Protein AF-A0A5N6CPG6-F1 (afdb_monomer)

Radius of gyration: 17.19 Å; Cα contacts (8 Å, |Δi|>4): 194; chains: 1; bounding box: 38×40×40 Å

Sequence (135 aa):
MRAQGMSPEALKAEVERRYRDKVYRAPAKAGLSYMIAPVMRTIGPPDLQVRTMSMPHFMFYAPGLTNADLGARPDLAEPASLMSPFIDRQGNDEQSYMIQMVGAAEKAAILAEEKPLLDDLCAYRDVLCASQVAH

Solvent-accessible surface area (backbone atoms only — not comparable to full-atom values): 7852 Å² total; per-residue (Å²): 97,63,94,73,73,44,51,74,67,59,46,51,53,50,54,53,48,32,46,76,73,59,76,40,74,58,75,94,58,83,52,76,49,72,48,67,52,64,64,47,76,47,69,42,78,94,80,61,49,80,41,53,34,69,70,34,26,40,32,34,62,31,58,69,59,49,30,74,82,71,69,39,72,72,38,87,91,40,68,77,48,43,61,50,65,35,54,47,69,59,87,49,55,58,46,14,26,36,37,34,48,57,52,73,68,58,50,51,48,44,46,62,75,42,39,66,59,48,52,53,38,31,72,73,36,68,82,61,28,56,89,76,47,71,133

Nearest PDB structures (foldseek):
  6z88-assembly1_F  TM=2.133E-01  e=5.033E+00  Homo sapiens
  7alc-assembly1_D-2  TM=2.556E-01  e=8.803E+00  Homo sapiens
  2cg8-assembly1_D-2  TM=2.119E-01  e=6.867E+00  Streptococcus pneumoniae

Structure (mmCIF, N/CA/C/O backbone):
data_AF-A0A5N6CPG6-F1
#
_entry.id   AF-A0A5N6CPG6-F1
#
loop_
_atom_site.group_PDB
_atom_site.id
_atom_site.type_symbol
_atom_site.label_atom_id
_atom_site.label_alt_id
_atom_site.label_comp_id
_atom_site.label_asym_id
_atom_site.label_entity_id
_atom_site.label_seq_id
_atom_site.pdbx_PDB_ins_code
_atom_site.Cartn_x
_atom_site.Cartn_y
_atom_site.Cartn_z
_atom_site.occupancy
_atom_site.B_iso_or_equiv
_atom_site.auth_seq_id
_atom_site.auth_comp_id
_atom_site.auth_asym_id
_atom_site.auth_atom_id
_atom_site.pdbx_PDB_model_num
ATOM 1 N N . MET A 1 1 ? -10.895 -13.229 15.498 1.00 86.06 1 MET A N 1
ATOM 2 C CA . MET A 1 1 ? -12.244 -12.880 15.000 1.00 86.06 1 MET A CA 1
ATOM 3 C C . MET A 1 1 ? -12.632 -13.702 13.771 1.00 86.06 1 MET A C 1
ATOM 5 O O . MET A 1 1 ? -13.474 -14.574 13.919 1.00 86.06 1 MET A O 1
ATOM 9 N N . ARG A 1 2 ? -11.984 -13.563 12.600 1.00 93.31 2 ARG A N 1
ATOM 10 C CA . ARG A 1 2 ? -12.262 -14.445 11.435 1.00 93.31 2 ARG A CA 1
ATOM 11 C C . ARG A 1 2 ? -11.989 -15.926 11.705 1.00 93.31 2 ARG A C 1
ATOM 13 O O . ARG A 1 2 ? -12.852 -16.751 11.442 1.00 93.31 2 ARG A O 1
ATOM 20 N N . ALA A 1 3 ? -10.843 -16.240 12.314 1.00 94.44 3 ALA A N 1
ATOM 21 C CA . ALA A 1 3 ? -10.500 -17.601 12.747 1.00 94.44 3 ALA A CA 1
ATOM 22 C C . ALA A 1 3 ? -11.426 -18.160 13.851 1.00 94.44 3 ALA A C 1
ATOM 24 O O . ALA A 1 3 ? -11.399 -19.347 14.130 1.00 94.44 3 ALA A O 1
ATOM 25 N N . GLN A 1 4 ? -12.249 -17.307 14.473 1.00 93.94 4 GLN A N 1
ATOM 26 C CA . GLN A 1 4 ? -13.235 -17.687 15.493 1.00 93.94 4 GLN A CA 1
ATOM 27 C C . GLN A 1 4 ? -14.650 -17.822 14.897 1.00 93.94 4 GLN A C 1
ATOM 29 O O . GLN A 1 4 ? -15.623 -17.859 15.638 1.00 93.94 4 GLN A O 1
ATOM 34 N N . GLY A 1 5 ? -14.784 -17.846 13.564 1.00 95.88 5 GLY A N 1
ATOM 35 C CA . GLY A 1 5 ? -16.062 -18.058 12.875 1.00 95.88 5 GLY A CA 1
ATOM 36 C C . GLY A 1 5 ? -16.848 -16.789 12.527 1.00 95.88 5 GLY A C 1
ATOM 37 O O . GLY A 1 5 ? -17.919 -16.885 11.939 1.00 95.88 5 GLY A O 1
ATOM 38 N N . MET A 1 6 ? -16.331 -15.595 12.830 1.00 97.56 6 MET A N 1
ATOM 39 C CA . MET A 1 6 ? -16.998 -14.341 12.461 1.00 97.56 6 MET A CA 1
ATOM 40 C C . MET A 1 6 ? -16.988 -14.133 10.936 1.00 97.56 6 MET A C 1
ATOM 42 O O . MET A 1 6 ? -15.941 -14.313 10.298 1.00 97.56 6 MET A O 1
ATOM 46 N N . SER A 1 7 ? -18.128 -13.726 10.360 1.00 97.31 7 SER A N 1
ATOM 47 C CA . SER A 1 7 ? -18.231 -13.392 8.929 1.00 97.31 7 SER A CA 1
ATOM 48 C C . SER A 1 7 ? -17.419 -12.128 8.584 1.00 97.31 7 SER A C 1
ATOM 50 O O . SER A 1 7 ? -17.081 -11.355 9.488 1.00 97.31 7 SER A O 1
ATOM 52 N N . PRO A 1 8 ? -17.075 -11.888 7.302 1.00 94.00 8 PRO A N 1
ATOM 53 C CA . PRO A 1 8 ? -16.423 -10.645 6.881 1.00 94.00 8 PRO A CA 1
ATOM 54 C C . PRO A 1 8 ? -17.192 -9.381 7.291 1.00 94.00 8 PRO A C 1
ATOM 56 O O . PRO A 1 8 ? -16.595 -8.427 7.786 1.00 94.00 8 PRO A O 1
ATOM 59 N N . GLU A 1 9 ? -18.511 -9.382 7.119 1.00 95.12 9 GLU A N 1
ATOM 60 C CA . GLU A 1 9 ? -19.386 -8.232 7.367 1.00 95.12 9 GLU A CA 1
ATOM 61 C C . GLU A 1 9 ? -19.462 -7.938 8.864 1.00 95.12 9 GLU A C 1
ATOM 63 O O . GLU A 1 9 ? -19.288 -6.794 9.284 1.00 95.12 9 GLU A O 1
ATOM 68 N N . ALA A 1 10 ? -19.643 -8.987 9.673 1.00 96.81 10 ALA A N 1
ATOM 69 C CA . ALA A 1 10 ? -19.642 -8.883 11.126 1.00 96.81 10 ALA A CA 1
ATOM 70 C C . ALA A 1 10 ? -18.276 -8.419 11.654 1.00 96.81 10 ALA A C 1
ATOM 72 O O . ALA A 1 10 ? -18.221 -7.570 12.542 1.00 96.81 10 ALA A O 1
ATOM 73 N N . LEU A 1 11 ? -17.174 -8.913 11.073 1.00 95.81 11 LEU A N 1
ATOM 74 C CA . LEU A 1 11 ? -15.831 -8.449 11.416 1.00 95.81 11 LEU A CA 1
ATOM 75 C C . LEU A 1 11 ? -15.668 -6.961 11.111 1.00 95.81 11 LEU A C 1
ATOM 77 O O . LEU A 1 11 ? -15.210 -6.221 11.979 1.00 95.81 11 LEU A O 1
ATOM 81 N N . LYS A 1 12 ? -16.028 -6.523 9.901 1.00 93.94 12 LYS A N 1
ATOM 82 C CA . LYS A 1 12 ? -15.935 -5.112 9.514 1.00 93.94 12 LYS A CA 1
ATOM 83 C C . LYS A 1 12 ? -16.737 -4.246 10.482 1.00 93.94 12 LYS A C 1
ATOM 85 O O . LYS A 1 12 ? -16.194 -3.294 11.031 1.00 93.94 12 LYS A O 1
ATOM 90 N N . ALA A 1 13 ? -17.991 -4.609 10.750 1.00 95.38 13 ALA A N 1
ATOM 91 C CA . ALA A 1 13 ? -18.847 -3.877 11.679 1.00 95.38 13 ALA A CA 1
ATOM 92 C C . ALA A 1 13 ? -18.244 -3.788 13.092 1.00 95.38 13 ALA A C 1
ATOM 94 O O . ALA A 1 13 ? -18.293 -2.723 13.710 1.00 95.38 13 ALA A O 1
ATOM 95 N N . GLU A 1 14 ? -17.642 -4.872 13.587 1.00 96.50 14 GLU A N 1
ATOM 96 C CA . GLU A 1 14 ? -17.001 -4.905 14.904 1.00 96.50 14 GLU A CA 1
ATOM 97 C C . GLU A 1 14 ? -15.719 -4.063 14.957 1.00 96.50 14 GLU A C 1
ATOM 99 O O . GLU A 1 14 ? -15.508 -3.338 15.930 1.00 96.50 14 GLU A O 1
ATOM 104 N N . VAL A 1 15 ? -14.876 -4.105 13.920 1.00 95.25 15 VAL A N 1
ATOM 105 C CA . VAL A 1 15 ? -13.682 -3.246 13.829 1.00 95.25 15 VAL A CA 1
ATOM 106 C C . VAL A 1 15 ? -14.092 -1.773 13.823 1.00 95.25 15 VAL A C 1
ATOM 108 O O . VAL A 1 15 ? -13.585 -0.998 14.632 1.00 95.25 15 VAL A O 1
ATOM 111 N N . GLU A 1 16 ? -15.063 -1.400 12.989 1.00 95.25 16 GLU A N 1
ATOM 112 C CA . GLU A 1 16 ? -15.593 -0.033 12.919 1.00 95.25 16 GLU A CA 1
ATOM 113 C C . GLU A 1 16 ? -16.189 0.424 14.257 1.00 95.25 16 GLU A C 1
ATOM 115 O O . GLU A 1 16 ? -15.950 1.546 14.708 1.00 95.25 16 GLU A O 1
ATOM 120 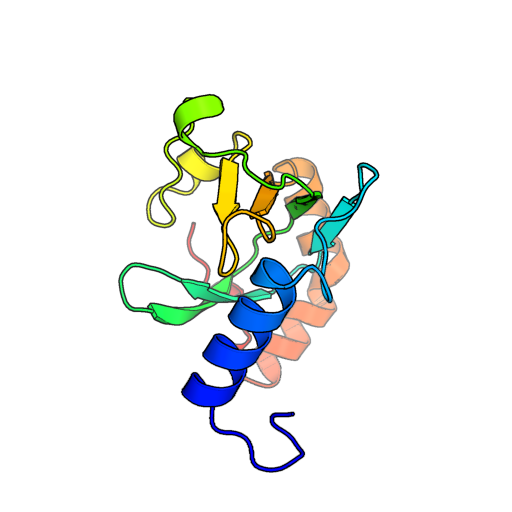N N . ARG A 1 17 ? -16.940 -0.454 14.936 1.00 96.56 17 ARG A N 1
ATOM 121 C CA . ARG A 1 17 ? -17.488 -0.172 16.267 1.00 96.56 17 ARG A CA 1
ATOM 122 C C . ARG A 1 17 ? -16.378 0.102 17.280 1.00 96.56 17 ARG A C 1
ATOM 124 O O . ARG A 1 17 ? -16.469 1.077 18.015 1.00 96.56 17 ARG A O 1
ATOM 131 N N . ARG A 1 18 ? -15.304 -0.691 17.291 1.00 97.44 18 ARG A N 1
ATOM 132 C CA . ARG A 1 18 ? -14.179 -0.495 18.223 1.00 97.44 18 ARG A CA 1
ATOM 133 C C . ARG A 1 18 ? -13.431 0.820 18.007 1.00 97.44 18 ARG A C 1
ATOM 135 O O . ARG A 1 18 ? -12.945 1.373 18.991 1.00 97.44 18 ARG A O 1
ATOM 142 N N . TYR A 1 19 ? -13.353 1.329 16.776 1.00 95.81 19 TYR A N 1
ATOM 143 C CA . TYR A 1 19 ? -12.812 2.669 16.502 1.00 95.81 19 TYR A CA 1
ATOM 144 C C . TYR A 1 19 ? -13.757 3.783 16.975 1.00 95.81 19 TYR A C 1
ATOM 146 O O . TYR A 1 19 ? -13.315 4.723 17.640 1.00 95.81 19 TYR A O 1
ATOM 154 N N . ARG A 1 20 ? -15.071 3.653 16.731 1.00 95.06 20 ARG A N 1
ATOM 155 C CA . ARG A 1 20 ? -16.071 4.605 17.257 1.00 95.06 20 ARG A CA 1
ATOM 156 C C . ARG A 1 20 ? -16.063 4.669 18.783 1.00 95.06 20 ARG A C 1
ATOM 158 O O . ARG A 1 20 ? -16.024 5.759 19.344 1.00 95.06 20 ARG A O 1
ATOM 165 N N . ASP A 1 21 ? -16.004 3.512 19.434 1.00 97.25 21 ASP A N 1
ATOM 166 C CA . ASP A 1 21 ? -16.005 3.381 20.895 1.00 97.25 21 ASP A CA 1
ATOM 167 C C . ASP A 1 21 ? -14.625 3.676 21.519 1.00 97.25 21 ASP A C 1
ATOM 169 O O . ASP A 1 21 ? -14.443 3.555 22.730 1.00 97.25 21 ASP A O 1
ATOM 173 N N . LYS A 1 22 ? -13.625 4.042 20.702 1.00 95.69 22 LYS A N 1
ATOM 174 C CA . LYS A 1 22 ? -12.243 4.355 21.113 1.00 95.69 22 LYS A CA 1
ATOM 175 C C . LYS A 1 22 ? -11.531 3.235 21.878 1.00 95.69 22 LYS A C 1
ATOM 177 O O . LYS A 1 22 ? -10.562 3.500 22.601 1.00 95.69 22 LYS A O 1
ATOM 182 N N . VAL A 1 23 ? -11.973 1.993 21.666 1.00 97.50 23 VAL A N 1
ATOM 183 C CA . VAL A 1 23 ? -11.248 0.765 22.027 1.00 97.50 23 VAL A CA 1
ATOM 184 C C . VAL A 1 23 ? -10.022 0.620 21.126 1.00 97.50 23 VAL A C 1
ATOM 186 O O . VAL A 1 23 ? -8.924 0.355 21.609 1.00 97.50 23 VAL A O 1
ATOM 189 N N . TYR A 1 24 ? -10.202 0.849 19.825 1.00 96.12 24 TYR A N 1
ATOM 190 C CA . TYR A 1 24 ? -9.119 1.114 18.882 1.00 96.12 24 TYR A CA 1
ATOM 191 C C . TYR A 1 24 ? -9.017 2.614 18.649 1.00 96.12 24 TYR A C 1
ATOM 193 O O . TYR A 1 24 ? -10.013 3.334 18.710 1.00 96.12 24 TYR A O 1
ATOM 201 N N . ARG A 1 25 ? -7.797 3.096 18.433 1.00 94.81 25 ARG A N 1
ATOM 202 C CA . ARG A 1 25 ? -7.516 4.515 18.227 1.00 94.81 25 ARG A CA 1
ATOM 203 C C . ARG A 1 25 ? -6.496 4.659 17.119 1.00 94.81 25 ARG A C 1
ATOM 205 O O . ARG A 1 25 ? -5.615 3.808 16.981 1.00 94.81 25 ARG A O 1
ATOM 212 N N . ALA A 1 26 ? -6.605 5.751 16.375 1.00 93.25 26 ALA A N 1
ATOM 213 C CA . ALA A 1 26 ? -5.533 6.179 15.496 1.00 93.25 26 ALA A CA 1
ATOM 214 C C . ALA A 1 26 ? -4.213 6.314 16.291 1.00 93.25 26 ALA A C 1
ATOM 216 O O . ALA A 1 26 ? -4.245 6.699 17.469 1.00 93.25 26 ALA A O 1
ATOM 217 N N . PRO A 1 27 ? -3.054 6.004 15.684 1.00 90.56 27 PRO A N 1
ATOM 218 C CA . PRO A 1 27 ? -1.761 6.234 16.315 1.00 90.56 27 PRO A CA 1
ATOM 219 C C . PRO A 1 27 ? -1.612 7.693 16.766 1.00 90.56 27 PRO A C 1
ATOM 221 O O . PRO A 1 27 ? -1.838 8.618 15.995 1.00 90.56 27 PRO A O 1
ATOM 224 N N . ALA A 1 28 ? -1.197 7.907 18.018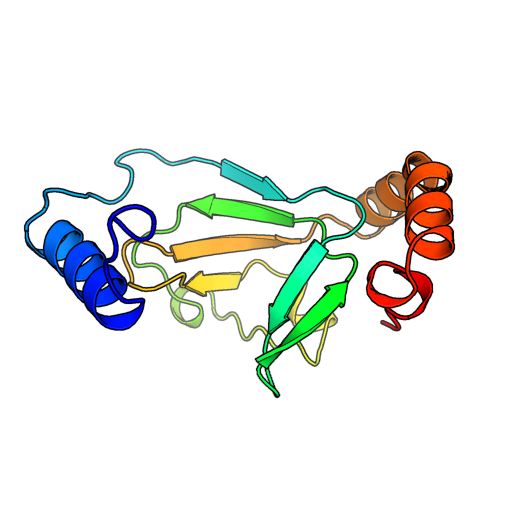 1.00 91.50 28 ALA A N 1
ATOM 225 C CA . ALA A 1 28 ? -0.991 9.255 18.565 1.00 91.50 28 ALA A CA 1
ATOM 226 C C . ALA A 1 28 ? 0.304 9.924 18.068 1.00 91.50 28 ALA A C 1
ATOM 228 O O . ALA A 1 28 ? 0.538 11.104 18.320 1.00 91.50 28 ALA A O 1
ATOM 229 N N . LYS A 1 29 ? 1.179 9.156 17.417 1.00 93.06 29 LYS A N 1
ATOM 230 C CA . LYS A 1 29 ? 2.447 9.617 16.859 1.00 93.06 29 LYS A CA 1
ATOM 231 C C . LYS A 1 29 ? 2.473 9.307 15.373 1.00 93.06 29 LYS A C 1
ATOM 233 O O . LYS A 1 29 ? 1.888 8.316 14.938 1.00 93.06 29 LYS A O 1
ATOM 238 N N . ALA A 1 30 ? 3.222 10.121 14.637 1.00 93.12 30 ALA A N 1
ATOM 239 C CA . ALA A 1 30 ? 3.614 9.777 13.283 1.00 93.12 30 ALA A CA 1
ATOM 240 C C . ALA A 1 30 ? 4.339 8.423 13.269 1.00 93.12 30 ALA A C 1
ATOM 242 O O . ALA A 1 30 ? 5.012 8.040 14.232 1.00 93.12 30 ALA A O 1
ATOM 243 N N . GLY A 1 31 ? 4.208 7.713 12.159 1.00 95.31 31 GLY A N 1
ATOM 244 C CA . GLY A 1 31 ? 4.886 6.448 11.939 1.00 95.31 31 GLY A CA 1
ATOM 245 C C . GLY A 1 31 ? 4.873 6.077 10.466 1.00 95.31 31 GLY A C 1
ATOM 246 O O . GLY A 1 31 ? 4.156 6.680 9.666 1.00 95.31 31 GLY A O 1
ATOM 247 N N . LEU A 1 32 ? 5.678 5.074 10.142 1.00 95.88 32 LEU A N 1
ATOM 248 C CA . LEU A 1 32 ? 5.911 4.601 8.790 1.00 95.88 32 LEU A CA 1
ATOM 249 C C . LEU A 1 32 ? 5.743 3.083 8.760 1.00 95.88 32 LEU A C 1
ATOM 251 O O . LEU A 1 32 ? 6.360 2.369 9.549 1.00 95.88 32 LEU A O 1
ATOM 255 N N . SER A 1 33 ? 4.931 2.611 7.826 1.00 94.50 33 SER A N 1
ATOM 256 C CA . SER A 1 33 ? 4.972 1.245 7.315 1.00 94.50 33 SER A CA 1
ATOM 257 C C . SER A 1 33 ? 5.501 1.285 5.882 1.00 94.50 33 SER A C 1
ATOM 259 O O . SER A 1 33 ? 5.480 2.333 5.240 1.00 94.50 33 SER A O 1
ATOM 261 N N . TYR A 1 34 ? 6.017 0.180 5.363 1.00 95.38 34 TYR A N 1
ATOM 262 C CA . TYR A 1 34 ? 6.591 0.154 4.022 1.00 95.38 34 TYR A CA 1
ATOM 263 C C . TYR A 1 34 ? 6.325 -1.181 3.338 1.00 95.38 34 TYR A C 1
ATOM 265 O O . TYR A 1 34 ? 6.364 -2.242 3.960 1.00 95.38 34 TYR A O 1
ATOM 273 N N . MET A 1 35 ? 6.064 -1.114 2.037 1.00 94.50 35 MET A N 1
ATOM 274 C CA . MET A 1 35 ? 5.946 -2.265 1.151 1.00 94.50 35 MET A CA 1
ATOM 275 C C . MET A 1 35 ? 6.921 -2.049 0.004 1.00 94.50 35 MET A C 1
ATOM 277 O O . MET A 1 35 ? 6.552 -1.537 -1.041 1.00 94.50 35 MET A O 1
ATOM 281 N N . ILE A 1 36 ? 8.188 -2.396 0.230 1.00 95.25 36 ILE A N 1
ATOM 282 C CA . ILE A 1 36 ? 9.287 -2.206 -0.735 1.00 95.25 36 ILE A CA 1
ATOM 283 C C . ILE A 1 36 ? 9.647 -3.487 -1.494 1.00 95.25 36 ILE A C 1
ATOM 285 O O . ILE A 1 36 ? 10.618 -3.505 -2.239 1.00 95.25 36 ILE A O 1
ATOM 289 N N . ALA A 1 37 ? 8.881 -4.562 -1.295 1.00 93.25 37 ALA A N 1
ATOM 290 C CA . ALA A 1 37 ? 9.091 -5.823 -1.991 1.00 93.25 37 ALA A CA 1
ATOM 291 C C . ALA A 1 37 ? 8.992 -5.633 -3.521 1.00 93.25 37 ALA A C 1
ATOM 293 O O . ALA A 1 37 ? 8.207 -4.801 -3.992 1.00 93.25 37 ALA A O 1
ATOM 294 N N . PRO A 1 38 ? 9.730 -6.431 -4.314 1.00 92.81 38 PRO A N 1
ATOM 295 C CA . PRO A 1 38 ? 9.770 -6.293 -5.773 1.00 92.81 38 PRO A CA 1
ATOM 296 C C . PRO A 1 38 ? 8.427 -6.632 -6.436 1.00 92.81 38 PRO A C 1
ATOM 298 O O . PRO A 1 38 ? 8.153 -6.193 -7.555 1.00 92.81 38 PRO A O 1
ATOM 301 N N . VAL A 1 39 ? 7.579 -7.389 -5.735 1.00 91.88 39 VAL A N 1
ATOM 302 C CA . VAL A 1 39 ? 6.269 -7.845 -6.185 1.00 91.88 39 VAL A CA 1
ATOM 303 C C . VAL A 1 39 ? 5.250 -7.731 -5.054 1.00 91.88 39 VAL A C 1
ATOM 305 O O . VAL A 1 39 ? 5.520 -8.088 -3.908 1.00 91.88 39 VAL A O 1
ATOM 308 N N . MET A 1 40 ? 4.051 -7.266 -5.386 1.00 89.94 40 MET A N 1
ATOM 309 C CA . MET A 1 40 ? 2.884 -7.305 -4.513 1.00 89.94 40 MET A CA 1
ATOM 310 C C . MET A 1 40 ? 1.690 -7.893 -5.260 1.00 89.94 40 MET A C 1
ATOM 312 O O . MET A 1 40 ? 1.563 -7.737 -6.477 1.00 89.94 40 MET A O 1
ATOM 316 N N . ARG A 1 41 ? 0.792 -8.551 -4.520 1.00 89.38 41 ARG A N 1
ATOM 317 C CA . ARG A 1 41 ? -0.509 -8.985 -5.036 1.00 89.38 41 ARG A CA 1
ATOM 318 C C . ARG A 1 41 ? -1.614 -8.345 -4.231 1.00 89.38 41 ARG A C 1
ATOM 320 O O . ARG A 1 41 ? -1.720 -8.593 -3.034 1.00 89.38 41 ARG A O 1
ATOM 327 N N . THR A 1 42 ? -2.429 -7.542 -4.894 1.00 86.25 42 THR A N 1
ATOM 328 C CA . THR A 1 42 ? -3.512 -6.809 -4.243 1.00 86.25 42 THR A CA 1
ATOM 329 C C . THR A 1 42 ? -4.735 -6.724 -5.142 1.00 86.25 42 THR A C 1
ATOM 331 O O . THR A 1 42 ? -4.674 -7.030 -6.333 1.00 86.25 42 THR A O 1
ATOM 334 N N . ILE A 1 43 ? -5.856 -6.341 -4.544 1.00 83.56 43 ILE A N 1
ATOM 335 C CA . ILE A 1 43 ? -7.08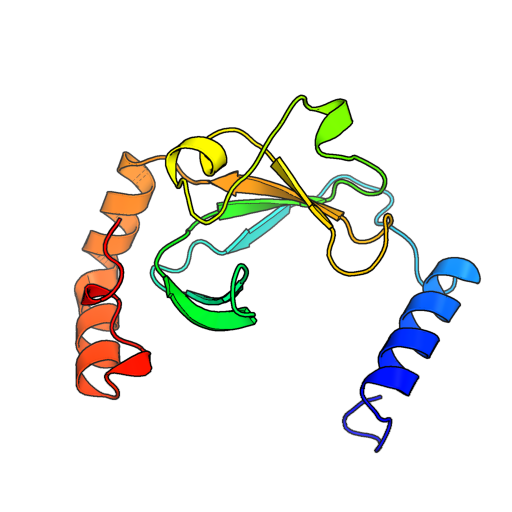9 -5.998 -5.243 1.00 83.56 43 ILE A CA 1
ATOM 336 C C . ILE A 1 43 ? -7.050 -4.499 -5.527 1.00 83.56 43 ILE A C 1
ATOM 338 O O . ILE A 1 43 ? -6.731 -3.718 -4.633 1.00 83.56 43 ILE A O 1
ATOM 342 N N . GLY A 1 44 ? -7.396 -4.096 -6.747 1.00 70.94 44 GLY A N 1
ATOM 343 C CA . GLY A 1 44 ? -7.470 -2.683 -7.108 1.00 70.94 44 GLY A CA 1
ATOM 344 C C . GLY A 1 44 ? -8.574 -2.395 -8.124 1.00 70.94 44 GLY A C 1
ATOM 345 O O . GLY A 1 44 ? -9.022 -3.309 -8.821 1.00 70.94 44 GLY A O 1
ATOM 346 N N . PRO A 1 45 ? -9.053 -1.143 -8.202 1.00 66.25 45 PRO A N 1
ATOM 347 C CA . PRO A 1 45 ? -9.897 -0.693 -9.301 1.00 66.25 45 PRO A CA 1
ATOM 348 C C . PRO A 1 45 ? -9.236 -0.919 -10.679 1.00 66.25 45 PRO A C 1
ATOM 350 O O . PRO A 1 45 ? -8.016 -1.073 -10.762 1.00 66.25 45 PRO A O 1
ATOM 353 N N . PRO A 1 46 ? -10.032 -0.926 -11.765 1.00 67.00 46 PRO A N 1
ATOM 354 C CA . PRO A 1 46 ? -11.482 -0.693 -11.785 1.00 67.00 46 PRO A CA 1
ATOM 355 C C . PRO A 1 46 ? -12.334 -1.944 -11.501 1.00 67.00 46 PRO A C 1
ATOM 357 O O . PRO A 1 46 ? -13.485 -1.812 -11.100 1.00 67.00 46 PRO A O 1
ATOM 360 N N . ASP A 1 47 ? -11.793 -3.150 -11.683 1.00 76.50 47 ASP A N 1
ATOM 361 C CA . ASP A 1 47 ? -12.558 -4.407 -11.684 1.00 76.50 47 ASP A CA 1
ATOM 362 C C . ASP A 1 47 ? -12.465 -5.218 -10.383 1.00 76.50 47 ASP A C 1
ATOM 364 O O . ASP A 1 47 ? -13.057 -6.297 -10.283 1.00 76.50 47 ASP A O 1
ATOM 368 N N . LEU A 1 48 ? -11.733 -4.703 -9.386 1.00 78.81 48 LEU A N 1
ATOM 369 C CA . LEU A 1 48 ? -11.507 -5.343 -8.086 1.00 78.81 48 LEU A CA 1
ATOM 370 C C . LEU A 1 48 ? -10.966 -6.777 -8.213 1.00 78.81 48 LEU A C 1
ATOM 372 O O . LEU A 1 48 ? -11.196 -7.625 -7.346 1.00 78.81 48 LEU A O 1
ATOM 376 N N . GLN A 1 49 ? -10.215 -7.045 -9.281 1.00 83.94 49 GLN A N 1
ATOM 377 C CA . GLN A 1 49 ? -9.514 -8.309 -9.458 1.00 83.94 49 GLN A CA 1
ATOM 378 C C . GLN A 1 49 ? -8.171 -8.292 -8.731 1.00 83.94 49 GLN A C 1
ATOM 380 O O . GLN A 1 49 ? -7.540 -7.248 -8.553 1.00 83.94 49 GLN A O 1
ATOM 385 N N . VAL A 1 50 ? -7.717 -9.478 -8.321 1.00 87.00 50 VAL A N 1
ATOM 386 C CA . VAL A 1 50 ? -6.384 -9.639 -7.735 1.00 87.00 50 VAL A CA 1
ATOM 387 C C . VAL A 1 50 ? -5.345 -9.533 -8.843 1.00 87.00 50 VAL A C 1
ATOM 389 O O . VAL A 1 50 ? -5.304 -10.374 -9.742 1.00 87.00 50 VAL A O 1
ATOM 392 N N . ARG A 1 51 ? -4.467 -8.539 -8.745 1.00 84.81 51 ARG A N 1
ATOM 393 C CA . ARG A 1 51 ? -3.389 -8.285 -9.702 1.00 84.81 51 ARG A CA 1
ATOM 394 C C . ARG A 1 51 ? -2.040 -8.436 -9.031 1.00 84.81 51 ARG A C 1
ATOM 396 O O . ARG A 1 51 ? -1.888 -8.136 -7.849 1.00 84.81 51 ARG A O 1
ATOM 403 N N . THR A 1 52 ? -1.072 -8.889 -9.811 1.00 87.62 52 THR A N 1
ATOM 404 C CA . THR A 1 52 ? 0.347 -8.846 -9.459 1.00 87.62 52 THR A CA 1
ATOM 405 C C . THR A 1 52 ? 0.915 -7.567 -10.032 1.00 87.62 52 THR A C 1
ATOM 407 O O . THR A 1 52 ? 0.599 -7.236 -11.168 1.00 87.62 52 THR A O 1
ATOM 410 N N . MET A 1 53 ? 1.696 -6.829 -9.252 1.00 86.69 53 MET A N 1
ATOM 411 C CA . MET A 1 53 ? 2.327 -5.586 -9.691 1.00 86.69 53 MET A CA 1
ATOM 412 C C . MET A 1 53 ? 3.622 -5.328 -8.926 1.00 86.69 53 MET A C 1
ATOM 414 O O . MET A 1 53 ? 3.826 -5.865 -7.839 1.00 86.69 53 MET A O 1
ATOM 418 N N . SER A 1 54 ? 4.481 -4.479 -9.485 1.00 89.62 54 SER A N 1
ATOM 419 C CA . SER A 1 54 ? 5.624 -3.916 -8.771 1.00 89.62 54 SER A CA 1
ATOM 420 C C . SER A 1 54 ? 5.318 -2.468 -8.427 1.00 89.62 54 SER A C 1
ATOM 422 O O . SER A 1 54 ? 5.393 -1.578 -9.281 1.00 89.62 54 SER A O 1
ATOM 424 N N . MET A 1 55 ? 4.944 -2.240 -7.175 1.00 91.00 55 MET A N 1
ATOM 425 C CA . MET A 1 55 ? 4.612 -0.921 -6.655 1.00 91.00 55 MET A CA 1
ATOM 426 C C . MET A 1 55 ? 5.294 -0.744 -5.293 1.00 91.00 55 MET A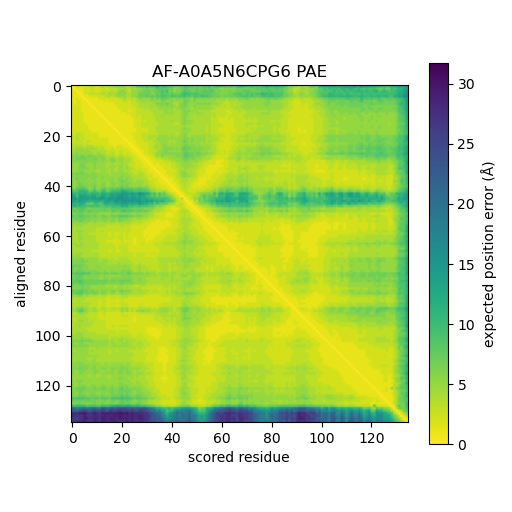 C 1
ATOM 428 O O . MET A 1 55 ? 4.609 -0.714 -4.282 1.00 91.00 55 MET A O 1
ATOM 432 N N . PRO A 1 56 ? 6.636 -0.686 -5.225 1.00 94.81 56 PRO A N 1
ATOM 433 C CA . PRO A 1 56 ? 7.320 -0.436 -3.965 1.00 94.81 56 PRO A CA 1
ATOM 434 C C . PRO A 1 56 ? 7.008 0.976 -3.443 1.00 94.81 56 PRO A C 1
ATOM 436 O O . PRO A 1 56 ? 7.135 1.956 -4.180 1.00 94.81 56 PRO A O 1
ATOM 439 N N . HIS A 1 57 ? 6.579 1.093 -2.186 1.00 96.38 57 HIS A N 1
ATOM 440 C CA . HIS A 1 57 ? 6.161 2.368 -1.598 1.00 96.38 57 HIS A CA 1
ATOM 441 C C . HIS A 1 57 ? 6.286 2.426 -0.071 1.00 96.38 57 HIS A C 1
ATOM 443 O O . HIS A 1 57 ? 6.331 1.416 0.639 1.00 96.38 57 HIS A O 1
ATOM 449 N N . PHE A 1 58 ? 6.303 3.658 0.426 1.00 97.81 58 PHE A N 1
ATOM 450 C CA . PHE A 1 58 ? 6.205 4.023 1.833 1.00 97.81 58 PHE A CA 1
ATOM 451 C C . PHE A 1 58 ? 4.761 4.386 2.182 1.00 97.81 58 PHE A C 1
ATOM 453 O O . PHE A 1 58 ? 4.057 4.979 1.369 1.00 97.81 58 PHE A O 1
ATOM 460 N N . MET A 1 59 ? 4.333 4.051 3.397 1.00 97.50 59 MET A N 1
ATOM 461 C CA . MET A 1 59 ? 2.993 4.310 3.926 1.00 97.50 59 MET A CA 1
ATOM 462 C C . MET A 1 59 ? 3.109 5.053 5.256 1.00 97.50 59 MET A C 1
ATOM 464 O O . MET A 1 59 ? 3.297 4.449 6.318 1.00 97.50 59 MET A O 1
ATOM 468 N N . PHE A 1 60 ? 3.010 6.375 5.211 1.00 97.44 60 PHE A N 1
ATOM 469 C CA . PHE A 1 60 ? 2.987 7.202 6.414 1.00 97.44 60 PHE A CA 1
ATOM 470 C C . PHE A 1 60 ? 1.582 7.179 7.009 1.00 97.44 60 PHE A C 1
ATOM 472 O O . PHE A 1 60 ? 0.609 7.367 6.282 1.00 97.44 60 PHE A O 1
ATOM 479 N N . TYR A 1 61 ? 1.442 6.968 8.318 1.00 96.19 61 TYR A N 1
ATOM 480 C CA . TYR A 1 61 ? 0.125 7.080 8.953 1.00 96.19 61 TYR A CA 1
ATOM 481 C C . TYR A 1 61 ? -0.407 8.507 8.788 1.00 96.19 61 TYR A C 1
ATOM 483 O O . TYR A 1 61 ? 0.243 9.460 9.222 1.00 96.19 61 TYR A O 1
ATOM 491 N N . ALA A 1 62 ? -1.597 8.645 8.202 1.00 96.75 62 ALA A N 1
ATOM 492 C CA . ALA A 1 62 ? -2.237 9.934 7.954 1.00 96.75 62 ALA A CA 1
ATOM 493 C C . ALA A 1 62 ? -3.735 9.919 8.333 1.00 96.75 62 ALA A C 1
ATOM 495 O O . ALA A 1 62 ? -4.586 10.133 7.467 1.00 96.75 62 ALA A O 1
ATOM 496 N N . PRO A 1 63 ? -4.091 9.659 9.610 1.00 96.00 63 PRO A N 1
ATOM 497 C CA . PRO A 1 63 ? -5.487 9.584 10.038 1.00 96.00 63 PRO A CA 1
ATOM 498 C C . PRO A 1 63 ? -6.238 10.894 9.763 1.00 96.00 63 PRO A C 1
ATOM 500 O O . PRO A 1 63 ? -5.779 11.968 10.147 1.00 96.00 63 PRO A O 1
ATOM 503 N N . GLY A 1 64 ? -7.403 10.798 9.126 1.00 95.06 64 GLY A N 1
ATOM 504 C CA . GLY A 1 64 ? -8.297 11.920 8.832 1.00 95.06 64 GLY A CA 1
ATOM 505 C C . GLY A 1 64 ? -7.887 12.802 7.649 1.00 95.06 64 GLY A C 1
ATOM 506 O O . GLY A 1 64 ? -8.667 13.670 7.270 1.00 95.06 64 GLY A O 1
ATOM 507 N N . LEU A 1 65 ? -6.711 12.587 7.054 1.00 96.38 65 LEU A N 1
ATOM 508 C CA . LEU A 1 65 ? -6.272 13.325 5.869 1.00 96.38 65 LEU A CA 1
ATOM 509 C C . LEU A 1 65 ? -6.928 12.746 4.610 1.00 96.38 65 LEU A C 1
ATOM 511 O O . LEU A 1 65 ? -7.159 11.538 4.533 1.00 96.38 65 LEU A O 1
ATOM 515 N N . THR A 1 66 ? -7.214 13.582 3.614 1.00 97.06 66 THR A N 1
ATOM 516 C CA . THR A 1 66 ? -7.823 13.173 2.339 1.00 97.06 66 THR A CA 1
ATOM 517 C C . THR A 1 66 ? -6.988 13.602 1.133 1.00 97.06 66 THR A C 1
ATOM 519 O O . THR A 1 66 ? -6.126 14.474 1.216 1.00 97.06 66 THR A O 1
ATOM 522 N N . ASN A 1 67 ? -7.272 13.017 -0.036 1.00 97.00 67 ASN A N 1
ATOM 523 C CA . ASN A 1 67 ? -6.650 13.450 -1.292 1.00 97.00 67 ASN A CA 1
ATOM 524 C C . ASN A 1 67 ? -6.978 14.910 -1.645 1.00 97.00 67 ASN A C 1
ATOM 526 O O . ASN A 1 67 ? -6.149 15.585 -2.247 1.00 97.00 67 ASN A O 1
ATOM 530 N N . ALA A 1 68 ? -8.146 15.421 -1.236 1.00 97.12 68 ALA A N 1
ATOM 531 C CA . ALA A 1 68 ? -8.519 16.815 -1.463 1.00 97.12 68 ALA A CA 1
ATOM 532 C C . ALA A 1 68 ? -7.625 17.784 -0.675 1.00 97.12 68 ALA A C 1
ATOM 534 O O . ALA A 1 68 ? -7.237 18.815 -1.217 1.00 97.12 68 ALA A O 1
ATOM 535 N N . ASP A 1 69 ? -7.233 17.417 0.549 1.00 97.38 69 ASP A N 1
ATOM 536 C CA . ASP A 1 69 ? -6.324 18.219 1.379 1.00 97.38 69 ASP A CA 1
ATOM 537 C C . ASP A 1 69 ? -4.922 18.332 0.759 1.00 97.38 69 ASP A C 1
ATOM 539 O O . ASP A 1 69 ? -4.231 19.330 0.953 1.00 97.38 69 ASP A O 1
ATOM 543 N N . LEU A 1 70 ? -4.511 17.320 -0.014 1.00 95.62 70 LEU A N 1
ATOM 544 C CA . LEU A 1 70 ? -3.243 17.302 -0.751 1.00 95.62 70 LEU A CA 1
ATOM 545 C C . LEU A 1 70 ? -3.346 17.886 -2.168 1.00 95.62 70 LEU A C 1
ATOM 547 O O . LEU A 1 70 ? -2.325 18.094 -2.819 1.00 95.62 70 LEU A O 1
ATOM 551 N N . GLY A 1 71 ? -4.561 18.086 -2.686 1.00 95.50 71 GLY A N 1
ATOM 552 C CA . GLY A 1 71 ? -4.787 18.337 -4.112 1.00 95.50 71 GLY A CA 1
ATOM 553 C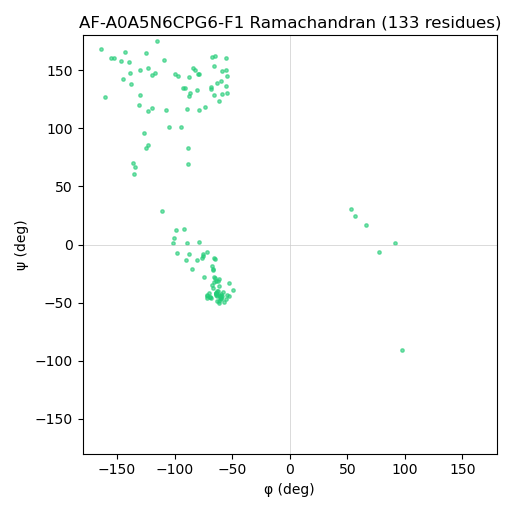 C . GLY A 1 71 ? -4.442 17.142 -5.016 1.00 95.50 71 GLY A C 1
ATOM 554 O O . GLY A 1 71 ? -4.293 17.315 -6.226 1.00 95.50 71 GLY A O 1
ATOM 555 N N . ALA A 1 72 ? -4.319 15.939 -4.451 1.00 95.44 72 ALA A N 1
ATOM 556 C CA . ALA A 1 72 ? -3.973 14.721 -5.171 1.00 95.44 72 ALA A CA 1
ATOM 557 C C . ALA A 1 72 ? -5.188 14.138 -5.913 1.00 95.44 72 ALA A C 1
ATOM 559 O O . ALA A 1 72 ? -6.330 14.215 -5.453 1.00 95.44 72 ALA A O 1
ATOM 560 N N . ARG A 1 73 ? -4.935 13.523 -7.071 1.00 94.81 73 ARG A N 1
ATOM 561 C CA . ARG A 1 73 ? -5.936 12.800 -7.872 1.00 94.81 73 ARG A CA 1
ATOM 562 C C . ARG A 1 73 ? -5.335 11.474 -8.349 1.00 94.81 73 ARG A C 1
ATOM 564 O O . ARG A 1 73 ? -4.994 11.371 -9.523 1.00 94.81 73 ARG A O 1
ATOM 571 N N . PRO A 1 74 ? -5.121 10.507 -7.439 1.00 92.75 74 PRO A N 1
ATOM 572 C CA . PRO A 1 74 ? -4.529 9.231 -7.812 1.00 92.75 74 PRO A CA 1
ATOM 573 C C . PRO A 1 74 ? -5.494 8.433 -8.692 1.00 92.75 74 PRO A C 1
ATOM 575 O O . PRO A 1 74 ? -6.673 8.292 -8.363 1.00 92.75 74 PRO A O 1
ATOM 578 N N . ASP A 1 75 ? -4.970 7.874 -9.774 1.00 88.75 75 ASP A N 1
ATOM 579 C CA . ASP A 1 75 ? -5.654 6.934 -10.650 1.00 88.75 75 ASP A CA 1
ATOM 580 C C . ASP A 1 75 ? -4.744 5.724 -10.895 1.00 88.75 75 ASP A C 1
ATOM 582 O O . ASP A 1 75 ? -3.636 5.844 -11.417 1.00 88.75 75 ASP A O 1
ATOM 586 N N . LEU A 1 76 ? -5.212 4.532 -10.510 1.00 80.56 76 LEU A N 1
ATOM 587 C CA . LEU A 1 76 ? -4.464 3.292 -10.728 1.00 80.56 76 LEU A CA 1
ATOM 588 C C . LEU A 1 76 ? -4.344 2.917 -12.211 1.00 80.56 76 LEU A C 1
ATOM 590 O O . LEU A 1 76 ? -3.477 2.115 -12.550 1.00 80.56 76 LEU A O 1
ATOM 594 N N . ALA A 1 77 ? -5.192 3.473 -13.079 1.00 82.06 77 ALA A N 1
ATOM 595 C CA . ALA A 1 77 ? -5.065 3.342 -14.526 1.00 82.06 77 ALA A CA 1
ATOM 596 C C . ALA A 1 77 ? -4.033 4.318 -15.122 1.00 82.06 77 ALA A C 1
ATOM 598 O O . ALA A 1 77 ? -3.615 4.130 -16.263 1.00 82.06 77 ALA A O 1
ATOM 599 N N . GLU A 1 78 ? -3.588 5.327 -14.363 1.00 87.19 78 GLU A N 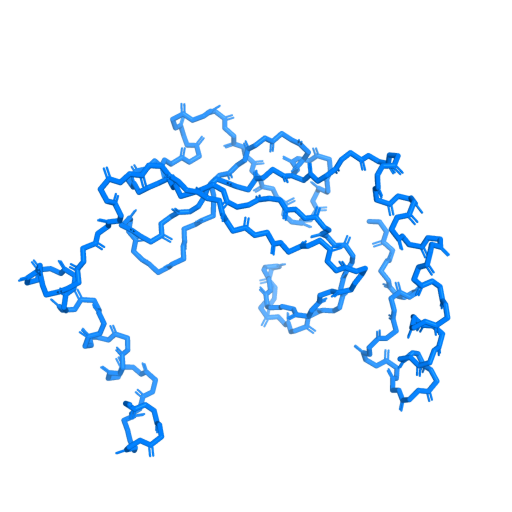1
ATOM 600 C CA . GLU A 1 78 ? -2.586 6.309 -14.785 1.00 87.19 78 GLU A CA 1
ATOM 601 C C . GLU A 1 78 ? -1.391 6.313 -13.810 1.00 87.19 78 GLU A C 1
ATOM 603 O O . GLU A 1 78 ? -1.333 7.145 -12.902 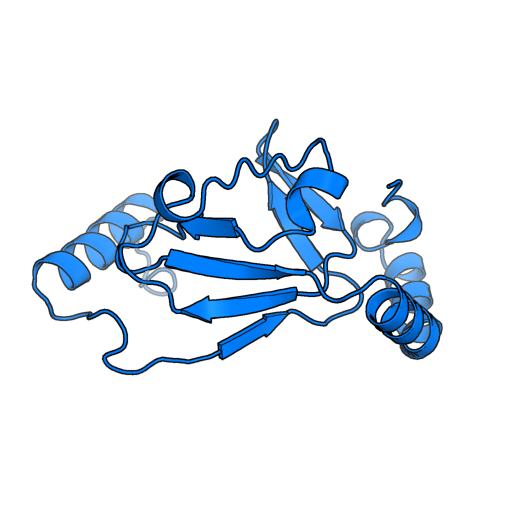1.00 87.19 78 GLU A O 1
ATOM 608 N N . PRO A 1 79 ? -0.385 5.435 -13.988 1.00 84.19 79 PRO A N 1
ATOM 609 C CA . PRO A 1 79 ? 0.729 5.272 -13.044 1.00 84.19 79 PRO A CA 1
ATOM 610 C C . PRO A 1 79 ? 1.466 6.569 -12.686 1.00 84.19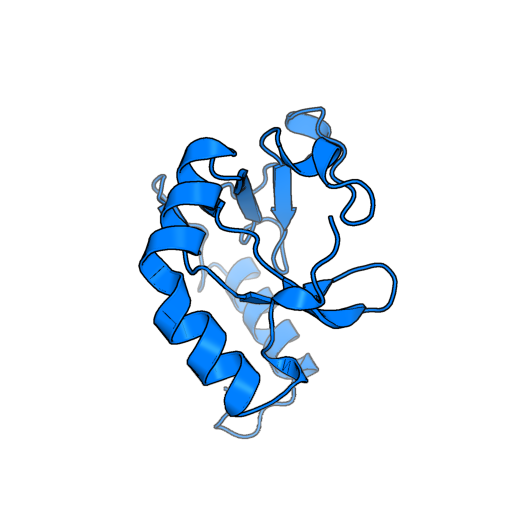 79 PRO A C 1
ATOM 612 O O . PRO A 1 79 ? 1.937 6.734 -11.562 1.00 84.19 79 PRO A O 1
ATOM 615 N N . ALA A 1 80 ? 1.554 7.512 -13.628 1.00 88.38 80 ALA A N 1
ATOM 616 C CA . ALA A 1 80 ? 2.178 8.813 -13.404 1.00 88.38 80 ALA A CA 1
ATOM 617 C C . ALA A 1 80 ? 1.463 9.638 -12.317 1.00 88.38 80 ALA A C 1
ATOM 619 O O . ALA A 1 80 ? 2.121 10.380 -11.587 1.00 88.38 80 ALA A O 1
ATOM 620 N N . SER A 1 81 ? 0.143 9.474 -12.169 1.00 91.12 81 SER A N 1
ATOM 621 C CA . SER A 1 81 ? -0.658 10.145 -11.137 1.00 91.12 81 SER A CA 1
ATOM 622 C C . SER A 1 81 ? -0.304 9.688 -9.716 1.00 91.12 81 SER A C 1
ATOM 624 O O . SER A 1 81 ? -0.533 10.424 -8.758 1.00 91.12 81 SER A O 1
ATOM 626 N N . LEU A 1 82 ? 0.294 8.498 -9.577 1.00 91.38 82 LEU A N 1
ATOM 627 C CA . LEU A 1 82 ? 0.654 7.889 -8.294 1.00 91.38 82 LEU A CA 1
ATOM 628 C C . LEU A 1 82 ? 2.042 8.315 -7.798 1.00 91.38 82 LEU A C 1
ATOM 630 O O . LEU A 1 82 ? 2.430 7.970 -6.686 1.00 91.38 82 LEU A O 1
ATOM 634 N N . MET A 1 83 ? 2.822 9.029 -8.616 1.00 91.38 83 MET A N 1
ATOM 635 C CA . MET A 1 83 ? 4.201 9.388 -8.267 1.00 91.38 83 MET A CA 1
ATOM 636 C C . MET A 1 83 ? 4.284 10.499 -7.215 1.00 91.38 83 MET A C 1
ATOM 638 O O . MET A 1 83 ? 5.258 10.565 -6.460 1.00 91.38 83 MET A O 1
ATOM 642 N N . SER A 1 84 ? 3.274 11.367 -7.152 1.00 92.69 84 SER A N 1
ATOM 643 C CA . SER A 1 84 ? 3.106 12.323 -6.055 1.00 92.69 84 SER A CA 1
ATOM 644 C C . SER A 1 84 ? 2.427 11.652 -4.857 1.00 92.69 84 SER A C 1
ATOM 646 O O . SER A 1 84 ? 1.624 10.743 -5.067 1.00 92.69 84 SER A O 1
ATOM 648 N N . PRO A 1 85 ? 2.702 12.093 -3.613 1.00 96.25 85 PRO A N 1
ATOM 649 C CA . PRO A 1 85 ? 2.046 11.523 -2.447 1.00 96.25 85 PRO A CA 1
ATOM 650 C C . PRO A 1 85 ? 0.521 11.590 -2.560 1.00 96.25 85 PRO A C 1
ATOM 652 O O . PRO A 1 85 ? -0.038 12.625 -2.930 1.00 96.25 85 PRO A O 1
ATOM 655 N N . PHE A 1 86 ? -0.150 10.504 -2.192 1.00 97.00 86 PHE A N 1
ATOM 656 C CA . PHE A 1 86 ? -1.608 10.422 -2.194 1.00 97.00 86 PHE A CA 1
ATOM 657 C C . PHE A 1 86 ? -2.114 9.669 -0.966 1.00 97.00 86 PHE A C 1
ATOM 659 O O . PHE A 1 86 ? -1.392 8.891 -0.349 1.00 97.00 86 PHE A O 1
ATOM 666 N N . ILE A 1 87 ? -3.363 9.912 -0.586 1.00 96.94 87 ILE A N 1
ATOM 667 C CA . ILE A 1 87 ? -4.024 9.221 0.515 1.00 96.94 87 ILE A CA 1
ATOM 668 C C . ILE A 1 87 ? -4.690 7.943 0.019 1.00 96.94 87 ILE A C 1
ATOM 670 O O . ILE A 1 87 ? -5.531 7.975 -0.884 1.00 96.94 87 ILE A O 1
ATOM 674 N N . ASP A 1 88 ? -4.370 6.845 0.693 1.00 93.62 88 ASP A N 1
ATOM 675 C CA . ASP A 1 88 ? -5.088 5.581 0.645 1.00 93.62 88 ASP A CA 1
ATOM 676 C C . ASP A 1 88 ? -5.858 5.368 1.957 1.00 93.62 88 ASP A C 1
ATOM 678 O O . ASP A 1 88 ? -5.284 5.266 3.046 1.00 93.62 88 ASP A O 1
ATOM 682 N N . ARG A 1 89 ? -7.188 5.335 1.855 1.00 93.50 89 ARG A N 1
ATOM 683 C CA . ARG A 1 89 ? -8.099 5.181 2.993 1.00 93.50 89 ARG A CA 1
ATOM 684 C C . ARG A 1 89 ? -8.461 3.710 3.171 1.00 93.50 89 ARG A C 1
ATOM 686 O O . ARG A 1 89 ? -9.367 3.198 2.508 1.00 93.50 89 ARG A O 1
ATOM 693 N N . GLN A 1 90 ? -7.815 3.052 4.127 1.00 87.75 90 GLN A N 1
ATOM 694 C CA . GLN A 1 90 ? -8.018 1.631 4.399 1.00 87.75 90 GLN A CA 1
ATOM 695 C C . GLN A 1 90 ? -9.161 1.431 5.397 1.00 87.75 90 GLN A C 1
ATOM 697 O O . GLN A 1 90 ? -8.933 1.281 6.584 1.00 87.75 90 GLN A O 1
ATOM 702 N N . GLY A 1 91 ? -10.412 1.431 4.929 1.00 89.31 91 GLY A N 1
ATOM 703 C CA . GLY A 1 91 ? -11.591 1.212 5.780 1.00 89.31 91 GLY A CA 1
ATOM 704 C C . GLY A 1 91 ? -12.265 2.516 6.199 1.00 89.31 91 GLY A C 1
ATOM 705 O O . GLY A 1 91 ? -13.153 2.997 5.487 1.00 89.31 91 GLY A O 1
ATOM 706 N N . ASN A 1 92 ? -11.852 3.080 7.335 1.00 93.44 92 ASN A N 1
ATOM 707 C CA . ASN A 1 92 ? -12.352 4.360 7.844 1.00 93.44 92 ASN A CA 1
ATOM 708 C C . ASN A 1 92 ? -11.267 5.441 7.887 1.00 93.44 92 ASN A C 1
ATOM 710 O O . ASN A 1 92 ? -10.100 5.188 7.605 1.00 93.44 92 ASN A O 1
ATOM 714 N N . ASP A 1 93 ? -11.666 6.663 8.238 1.00 94.25 93 ASP A N 1
ATOM 715 C CA . ASP A 1 93 ? -10.795 7.841 8.170 1.00 94.25 93 ASP A CA 1
ATOM 716 C C . ASP A 1 93 ? -9.620 7.749 9.160 1.00 94.25 93 ASP A C 1
ATOM 718 O O . ASP A 1 93 ? -8.542 8.277 8.900 1.00 94.25 93 ASP A O 1
ATOM 722 N N . GLU A 1 94 ? -9.784 7.038 10.282 1.00 95.25 94 GLU A N 1
ATOM 723 C CA . GLU A 1 94 ? -8.717 6.819 11.270 1.00 95.25 94 GLU A CA 1
ATOM 724 C C . GLU A 1 94 ? -7.674 5.784 10.804 1.00 95.25 94 GLU A C 1
ATOM 726 O O . GLU A 1 94 ? -6.626 5.635 11.435 1.00 95.25 94 GLU A O 1
ATOM 731 N N . GLN A 1 95 ? -7.955 5.081 9.705 1.00 93.94 95 GLN A N 1
ATOM 732 C CA . GLN A 1 95 ? -7.132 4.031 9.102 1.00 93.94 95 GLN A CA 1
ATOM 733 C C . GLN A 1 95 ? -6.543 4.476 7.747 1.00 93.94 95 GLN A C 1
ATOM 735 O O . GLN A 1 95 ? -6.299 3.662 6.862 1.00 93.94 95 GLN A O 1
ATOM 740 N N . SER A 1 96 ? -6.314 5.775 7.561 1.00 95.44 96 SER A N 1
ATOM 741 C CA . SER A 1 96 ? -5.717 6.319 6.337 1.00 95.44 96 SER A CA 1
ATOM 742 C C . SER A 1 96 ? -4.185 6.335 6.371 1.00 95.44 96 SER A C 1
ATOM 744 O O . SER A 1 96 ? -3.565 6.640 7.399 1.00 95.44 96 SER A O 1
ATOM 746 N N . TYR A 1 97 ? -3.577 6.079 5.213 1.00 96.31 97 TYR A N 1
ATOM 747 C CA . TYR A 1 97 ? -2.145 6.223 4.959 1.00 96.31 97 TYR A CA 1
ATOM 748 C C . TYR A 1 97 ? -1.896 7.238 3.848 1.00 96.31 97 TYR A C 1
ATOM 750 O O . TYR A 1 97 ? -2.651 7.302 2.884 1.00 96.31 97 TYR A O 1
ATOM 758 N N . MET A 1 98 ? -0.802 7.987 3.946 1.00 97.56 98 MET A N 1
ATOM 759 C CA . MET A 1 98 ? -0.212 8.659 2.795 1.00 97.56 98 MET A CA 1
ATOM 760 C C . MET A 1 98 ? 0.789 7.707 2.141 1.00 97.56 98 MET A C 1
ATOM 762 O O . MET A 1 98 ? 1.791 7.333 2.757 1.00 97.56 98 MET A O 1
ATOM 766 N N . ILE A 1 99 ? 0.508 7.324 0.902 1.00 97.00 99 ILE A N 1
ATOM 767 C CA . ILE A 1 99 ? 1.391 6.523 0.067 1.00 97.00 99 ILE A CA 1
ATOM 768 C C . ILE A 1 99 ? 2.361 7.448 -0.660 1.00 97.00 99 ILE A C 1
ATOM 770 O O . ILE A 1 99 ? 1.954 8.416 -1.299 1.00 97.00 99 ILE A O 1
ATOM 774 N N . GLN A 1 100 ? 3.647 7.115 -0.583 1.00 97.25 100 GLN A N 1
ATOM 775 C CA . GLN A 1 100 ? 4.696 7.688 -1.418 1.00 97.25 100 GLN A CA 1
ATOM 776 C C . GLN A 1 100 ? 5.405 6.556 -2.152 1.00 97.25 100 GLN A C 1
ATOM 778 O O . GLN A 1 100 ? 6.079 5.726 -1.536 1.00 97.25 100 GLN A O 1
ATOM 783 N N . MET A 1 101 ? 5.279 6.546 -3.475 1.00 96.00 101 MET A N 1
ATOM 784 C CA . MET A 1 101 ? 6.022 5.634 -4.339 1.00 96.00 101 MET A CA 1
ATOM 785 C C . MET A 1 101 ? 7.526 5.841 -4.173 1.00 96.00 101 MET A C 1
ATOM 787 O O . MET A 1 101 ? 7.981 6.985 -4.060 1.00 96.00 101 MET A O 1
ATOM 791 N N . VAL A 1 102 ? 8.305 4.756 -4.180 1.00 95.81 102 VAL A N 1
ATOM 792 C CA . VAL A 1 102 ? 9.762 4.893 -4.318 1.00 95.81 102 VAL A CA 1
ATOM 793 C C . VAL A 1 102 ? 10.094 5.460 -5.702 1.00 95.81 102 VAL A C 1
ATOM 795 O O . VAL A 1 102 ? 9.327 5.296 -6.658 1.00 95.81 102 VAL A O 1
ATOM 798 N N . GLY A 1 103 ? 11.237 6.133 -5.816 1.00 93.56 103 GLY A N 1
ATOM 799 C CA . GLY A 1 103 ? 11.685 6.691 -7.085 1.00 93.56 103 GLY A CA 1
ATOM 800 C C . GLY A 1 103 ? 11.995 5.610 -8.124 1.00 93.56 103 GLY A C 1
ATOM 801 O O . GLY A 1 103 ? 12.163 4.426 -7.821 1.00 93.56 103 GLY A O 1
ATOM 802 N N . ALA A 1 104 ? 12.058 6.022 -9.392 1.00 92.50 104 ALA A N 1
ATOM 803 C CA . ALA A 1 104 ? 12.303 5.102 -10.501 1.00 92.50 104 ALA A CA 1
ATOM 804 C C . ALA A 1 104 ? 13.664 4.392 -10.384 1.00 92.50 104 ALA A C 1
ATOM 806 O O . ALA A 1 104 ? 13.766 3.214 -10.726 1.00 92.50 104 ALA A O 1
ATOM 807 N N . ALA A 1 105 ? 14.687 5.086 -9.874 1.00 95.75 105 ALA A N 1
ATOM 808 C CA . ALA A 1 105 ? 16.018 4.523 -9.669 1.00 95.75 105 ALA A CA 1
ATOM 809 C C . ALA A 1 105 ? 16.011 3.457 -8.564 1.00 95.75 105 ALA A C 1
ATOM 811 O O . ALA A 1 105 ? 16.520 2.356 -8.765 1.00 95.75 105 ALA A O 1
ATOM 812 N N . GLU A 1 106 ? 15.372 3.746 -7.430 1.00 96.25 106 GLU A N 1
ATOM 813 C CA . GLU A 1 106 ? 15.241 2.815 -6.309 1.00 96.25 106 GLU A CA 1
ATOM 814 C C . GLU A 1 106 ? 14.413 1.591 -6.707 1.00 96.25 106 GLU A C 1
ATOM 816 O O . GLU A 1 106 ? 14.803 0.460 -6.422 1.00 96.25 106 GLU A O 1
ATOM 821 N N . LYS A 1 107 ? 13.308 1.791 -7.438 1.00 94.38 107 LYS A N 1
ATOM 822 C CA . LYS A 1 107 ? 12.505 0.690 -7.984 1.00 94.38 107 LYS A CA 1
ATOM 823 C C . LYS A 1 107 ? 13.332 -0.198 -8.914 1.00 94.38 107 LYS A C 1
ATOM 825 O O . LYS A 1 107 ? 13.256 -1.419 -8.807 1.00 94.38 107 LYS A O 1
ATOM 830 N N . ALA A 1 108 ? 14.111 0.394 -9.820 1.00 94.94 108 ALA A N 1
ATOM 831 C CA . ALA A 1 108 ? 14.960 -0.360 -10.738 1.00 94.94 108 ALA A CA 1
ATOM 832 C C . ALA A 1 108 ? 16.029 -1.172 -9.990 1.00 94.94 108 ALA A C 1
ATOM 834 O O . ALA A 1 108 ? 16.266 -2.324 -10.346 1.00 94.94 108 ALA A O 1
ATOM 835 N N . ALA A 1 109 ? 16.622 -0.605 -8.935 1.00 97.06 109 ALA A N 1
ATOM 836 C CA . ALA A 1 109 ? 17.581 -1.308 -8.088 1.00 97.06 109 ALA A CA 1
ATOM 837 C C . ALA A 1 109 ? 16.944 -2.514 -7.377 1.00 97.06 109 ALA A C 1
ATOM 839 O O . ALA A 1 109 ? 17.467 -3.618 -7.501 1.00 97.06 109 ALA A O 1
ATOM 840 N N . ILE A 1 110 ? 15.779 -2.332 -6.739 1.00 95.31 110 ILE A N 1
ATOM 841 C CA . ILE A 1 110 ? 15.023 -3.417 -6.082 1.00 95.31 110 ILE A CA 1
ATOM 842 C C . ILE A 1 110 ? 14.732 -4.553 -7.073 1.00 95.31 110 ILE A C 1
ATOM 844 O O . ILE A 1 110 ? 14.942 -5.722 -6.769 1.00 95.31 110 ILE A O 1
ATOM 848 N N . LEU A 1 111 ? 14.265 -4.221 -8.280 1.00 94.62 111 LEU A N 1
ATOM 849 C CA . LEU A 1 111 ? 13.945 -5.223 -9.301 1.00 94.62 111 LEU A CA 1
ATOM 850 C C . LEU A 1 111 ? 15.181 -5.958 -9.832 1.00 94.62 111 LEU A C 1
ATOM 852 O O . LEU A 1 111 ? 15.086 -7.136 -10.173 1.00 94.62 111 LEU A O 1
ATOM 856 N N . ALA A 1 112 ? 16.320 -5.274 -9.932 1.00 95.81 112 ALA A N 1
ATOM 857 C CA . ALA A 1 112 ? 17.566 -5.876 -10.386 1.00 95.81 112 ALA A CA 1
ATOM 858 C C . ALA A 1 112 ? 18.161 -6.820 -9.331 1.00 95.81 112 ALA A C 1
ATOM 860 O O . ALA A 1 112 ? 18.578 -7.925 -9.675 1.00 95.81 112 ALA A O 1
ATOM 861 N N . GLU A 1 113 ? 18.175 -6.400 -8.065 1.00 96.94 113 GLU A N 1
ATOM 862 C CA . GLU A 1 113 ? 18.678 -7.194 -6.938 1.00 96.94 113 GLU A CA 1
ATOM 863 C C . GLU A 1 113 ? 17.832 -8.454 -6.716 1.00 96.94 113 GLU A C 1
ATOM 865 O O . GLU A 1 113 ? 18.366 -9.551 -6.567 1.00 96.94 113 GLU A O 1
ATOM 870 N N . GLU A 1 114 ? 16.509 -8.318 -6.810 1.00 95.50 114 GLU A N 1
ATOM 871 C CA . GLU A 1 114 ? 15.557 -9.401 -6.547 1.00 95.50 114 GLU A CA 1
ATOM 872 C C . GLU A 1 114 ? 15.175 -10.207 -7.796 1.00 95.50 114 GLU A C 1
ATOM 874 O O . GLU A 1 114 ? 14.222 -10.993 -7.784 1.00 95.50 114 GLU A O 1
ATOM 879 N N . LYS A 1 115 ? 15.910 -10.041 -8.900 1.00 94.50 115 LYS A N 1
ATOM 880 C CA . LYS A 1 115 ? 15.653 -10.783 -10.138 1.00 94.50 115 LYS A CA 1
ATOM 881 C C . LYS A 1 115 ? 15.586 -12.309 -9.932 1.00 94.50 115 LYS A C 1
ATOM 883 O O . LYS A 1 115 ? 14.654 -12.902 -10.474 1.00 94.50 115 LYS A O 1
ATOM 888 N N . PRO A 1 116 ? 16.486 -12.954 -9.160 1.00 96.06 116 PRO A N 1
ATOM 889 C CA . PRO A 1 116 ? 16.402 -14.396 -8.924 1.00 96.06 116 PRO A CA 1
ATOM 890 C C . PRO A 1 116 ? 15.075 -14.816 -8.278 1.00 96.06 116 PRO A C 1
ATOM 892 O O . PRO A 1 116 ? 14.432 -15.747 -8.749 1.00 96.06 116 PRO A O 1
ATOM 895 N N . LEU A 1 117 ? 14.614 -14.074 -7.264 1.00 94.19 117 LEU A N 1
ATOM 896 C CA . LEU A 1 117 ? 13.327 -14.326 -6.613 1.00 94.19 117 LEU A CA 1
ATOM 897 C C . LEU A 1 117 ? 12.162 -14.175 -7.598 1.00 94.19 117 LEU A C 1
ATOM 899 O O . LEU A 1 117 ? 11.235 -14.984 -7.594 1.00 94.19 117 LEU A O 1
ATOM 903 N N . LEU A 1 118 ? 12.188 -13.141 -8.439 1.00 93.56 118 LEU A N 1
ATOM 904 C CA . LEU A 1 118 ? 11.146 -12.928 -9.443 1.00 93.56 118 LEU A CA 1
ATOM 905 C C . LEU A 1 118 ? 11.111 -14.062 -10.474 1.00 93.56 118 LEU A C 1
ATOM 907 O O . LEU A 1 118 ? 10.022 -14.521 -10.821 1.00 93.56 118 LEU A O 1
ATOM 911 N N . ASP A 1 119 ? 12.275 -14.534 -10.923 1.00 94.44 119 ASP A N 1
ATOM 912 C CA . ASP A 1 119 ? 12.388 -15.660 -11.853 1.00 94.44 119 ASP A CA 1
ATOM 913 C C . ASP A 1 119 ? 11.849 -16.958 -11.213 1.00 94.44 119 ASP A C 1
ATOM 915 O O . ASP A 1 119 ? 11.054 -17.664 -11.841 1.00 94.44 119 ASP A O 1
ATOM 919 N N . ASP A 1 120 ? 12.175 -17.225 -9.944 1.00 95.56 120 ASP A N 1
ATOM 920 C CA . ASP A 1 120 ? 11.663 -18.378 -9.188 1.00 95.56 120 ASP A CA 1
ATOM 921 C C . ASP A 1 120 ? 10.136 -18.323 -9.009 1.00 95.56 120 ASP A C 1
ATOM 923 O O . ASP A 1 120 ? 9.434 -19.319 -9.209 1.00 95.56 120 ASP A O 1
ATOM 927 N N . LEU A 1 121 ? 9.589 -17.151 -8.669 1.00 93.94 121 LEU A N 1
ATOM 928 C CA . LEU A 1 121 ? 8.143 -16.949 -8.528 1.00 93.94 121 LEU A CA 1
ATOM 929 C C . LEU A 1 121 ? 7.412 -17.137 -9.862 1.00 93.94 121 LEU A C 1
ATOM 931 O O . LEU A 1 121 ? 6.355 -17.775 -9.892 1.00 93.94 121 LEU A O 1
ATOM 935 N N . CYS A 1 122 ? 7.982 -16.618 -10.953 1.00 92.06 122 CYS A N 1
ATOM 936 C CA . CYS A 1 122 ? 7.484 -16.826 -12.310 1.00 92.06 122 CYS A CA 1
ATOM 937 C C . CYS A 1 122 ? 7.464 -18.313 -12.680 1.00 92.06 122 CYS A C 1
ATOM 939 O O . CYS A 1 122 ? 6.449 -18.798 -13.174 1.00 92.06 122 CYS A O 1
ATOM 941 N N . ALA A 1 123 ? 8.553 -19.039 -12.411 1.00 95.38 123 ALA A N 1
ATOM 942 C CA . ALA A 1 123 ? 8.657 -20.468 -12.699 1.00 95.38 123 ALA A CA 1
ATOM 943 C C . ALA A 1 123 ? 7.692 -21.312 -11.852 1.00 95.38 123 ALA A C 1
ATOM 945 O O . ALA A 1 123 ? 7.191 -22.337 -12.315 1.00 95.38 123 ALA A O 1
ATOM 946 N N . TYR A 1 124 ? 7.412 -20.886 -10.618 1.00 95.38 124 TYR A N 1
ATOM 947 C CA . TYR A 1 124 ? 6.482 -21.580 -9.735 1.00 95.38 124 TYR A CA 1
ATOM 948 C C . TYR A 1 124 ? 5.023 -21.414 -10.172 1.00 95.38 124 TYR A C 1
ATOM 950 O O . TYR A 1 124 ? 4.264 -22.390 -10.169 1.00 95.38 124 TYR A O 1
ATOM 958 N N . ARG A 1 125 ? 4.592 -20.189 -10.511 1.00 93.12 125 ARG A N 1
ATOM 959 C CA . ARG A 1 125 ? 3.211 -19.933 -10.940 1.00 93.12 125 ARG A CA 1
ATOM 960 C C . ARG A 1 125 ? 3.069 -18.622 -11.709 1.00 93.12 125 ARG A C 1
ATOM 962 O O . ARG A 1 125 ? 3.304 -17.555 -11.151 1.00 93.12 125 ARG A O 1
ATOM 969 N N . ASP A 1 126 ? 2.475 -18.692 -12.900 1.00 90.06 126 ASP A N 1
ATOM 970 C CA . ASP A 1 126 ? 2.241 -17.539 -13.789 1.00 90.06 126 ASP A CA 1
ATOM 971 C C . ASP A 1 126 ? 1.592 -16.337 -13.098 1.00 90.06 126 ASP A C 1
ATOM 973 O O . ASP A 1 126 ? 1.976 -15.194 -13.324 1.00 90.06 126 ASP A O 1
ATOM 977 N N . VAL A 1 127 ? 0.634 -16.579 -12.195 1.00 88.94 127 VAL A N 1
ATOM 978 C CA . VAL A 1 127 ? -0.066 -15.496 -11.487 1.00 88.94 127 VAL A CA 1
ATOM 979 C C . VAL A 1 127 ? 0.840 -14.702 -10.548 1.00 88.94 127 VAL A C 1
ATOM 981 O O . VAL A 1 127 ? 0.389 -13.686 -10.033 1.00 88.94 127 VAL A O 1
ATOM 984 N N . LEU A 1 128 ? 2.054 -15.167 -10.258 1.00 89.31 128 LEU A N 1
ATOM 985 C CA . LEU A 1 128 ? 3.068 -14.467 -9.464 1.00 89.31 128 LEU A CA 1
ATOM 986 C C . LEU A 1 128 ? 4.099 -13.759 -10.348 1.00 89.31 128 LEU A C 1
ATOM 988 O O . LEU A 1 128 ? 4.930 -13.016 -9.832 1.00 89.31 128 LEU A O 1
ATOM 992 N N . CYS A 1 129 ? 4.047 -13.972 -11.662 1.00 86.75 129 CYS A N 1
ATOM 993 C CA . CYS A 1 129 ? 5.056 -13.472 -12.565 1.00 86.75 129 CYS A CA 1
ATOM 994 C C . CYS A 1 129 ? 4.860 -11.982 -12.861 1.00 86.75 129 CYS A C 1
ATOM 996 O O . CYS A 1 129 ? 3.864 -11.562 -13.453 1.00 86.75 129 CYS A O 1
ATOM 998 N N . ALA A 1 130 ? 5.834 -11.168 -12.452 1.00 66.88 130 ALA A N 1
ATOM 999 C CA . ALA A 1 130 ? 5.783 -9.716 -12.599 1.00 66.88 130 ALA A CA 1
ATOM 1000 C C . ALA A 1 130 ? 6.037 -9.227 -14.043 1.00 66.88 130 ALA A C 1
ATOM 1002 O O . ALA A 1 130 ? 5.832 -8.054 -14.333 1.00 66.88 130 ALA A O 1
ATOM 1003 N N . SER A 1 131 ? 6.439 -10.094 -14.979 1.00 57.00 131 SER A N 1
ATOM 1004 C CA . SER A 1 131 ? 6.640 -9.727 -16.394 1.00 57.00 131 SER A CA 1
ATOM 1005 C C . SER A 1 131 ? 5.334 -9.478 -17.167 1.00 57.00 131 SER A C 1
ATOM 1007 O O . SER A 1 131 ? 5.377 -8.992 -18.293 1.00 57.00 131 SER A O 1
ATOM 1009 N N . GLN A 1 132 ? 4.171 -9.736 -16.553 1.00 50.03 132 GLN A N 1
ATOM 1010 C CA . GLN A 1 132 ? 2.857 -9.293 -17.047 1.00 50.03 132 GLN A CA 1
ATOM 1011 C C . GLN A 1 132 ? 2.447 -7.901 -16.533 1.00 50.03 132 GLN A C 1
ATO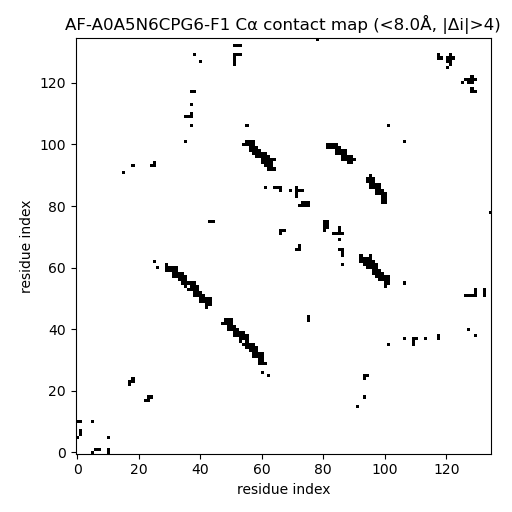M 1013 O O . GLN A 1 132 ? 1.362 -7.415 -16.847 1.00 50.03 132 GLN A O 1
ATOM 1018 N N . VAL A 1 133 ? 3.305 -7.245 -15.751 1.00 48.00 133 VAL A N 1
ATOM 1019 C CA . VAL A 1 133 ? 3.087 -5.899 -15.212 1.00 48.00 133 VAL A CA 1
ATOM 1020 C C . VAL A 1 133 ? 3.610 -4.897 -16.237 1.00 48.00 133 VAL A C 1
ATOM 1022 O O . VAL A 1 133 ? 4.661 -4.283 -16.058 1.00 48.00 133 VAL A O 1
ATOM 1025 N N . ALA A 1 134 ? 2.913 -4.803 -17.369 1.00 36.00 134 ALA A N 1
ATOM 1026 C CA . ALA A 1 134 ? 3.105 -3.681 -18.274 1.00 36.00 134 ALA A CA 1
ATOM 1027 C C . ALA A 1 134 ? 2.697 -2.392 -17.548 1.00 36.00 134 ALA A C 1
ATOM 1029 O O . ALA A 1 134 ? 1.731 -2.398 -16.784 1.00 36.00 134 ALA A O 1
ATOM 1030 N N . HIS A 1 135 ? 3.513 -1.362 -17.774 1.00 36.72 135 HIS A N 1
ATOM 1031 C CA . HIS A 1 135 ? 3.468 -0.030 -17.178 1.00 36.72 135 HIS A CA 1
ATOM 1032 C C . HIS A 1 135 ? 2.067 0.518 -16.949 1.00 36.72 135 HIS A C 1
ATOM 1034 O O . HIS A 1 135 ? 1.275 0.548 -17.916 1.00 36.72 135 HIS A O 1
#

Foldseek 3Di:
DVVVVDDPVRVLVVVVVCDVVVVDAQDPDKDKDWDQAQWDWAQDDDVRDTAIEGFTKMWIQDAQDAQVNVVQDDDPVDVVSQQDWHWDQDRDRSRITTIHTDDPVSSVVNCVVCVVVLVVLCVVDVRNHHVVHDD

Secondary structure (DSSP, 8-state):
-GGGT--HHHHHHHHHHHHHTTSS---SS--EEEE--S-EEEEETTTTEEEEE---EEEEE-TT--HHHHT----TT-GGGGSS-EEEE-SSGGGEEEEEEPPHHHHHHHHHHTHHHHHHHHHH-GGG-GGG---

Organism: NCBI:txid1605891

Mean predicted aligned error: 4.81 Å

pLDDT: mean 90.77, std 10.78, range [36.0, 97.81]